Protein AF-A0A7V3EH70-F1 (afdb_monomer_lite)

Foldseek 3Di:
DAQAALVVCCVPDPDQLVSLVVLLVCCVVPNQPVSCRNHVHDSVVSVQSNVLCVVPNSVSSDDDDPPPPDDPPDDDPVLLVQLVVVVVVCVVVVHDDDLVVSCVVVVDPDDSVNSVVSVVD

Radius of gyration: 23.82 Å; chains: 1; bounding box: 52×34×52 Å

Structure (mmCIF, N/CA/C/O backbone):
data_AF-A0A7V3EH70-F1
#
_entry.id   AF-A0A7V3EH70-F1
#
loop_
_atom_site.group_PDB
_atom_site.id
_atom_site.type_symbol
_atom_site.label_atom_id
_atom_site.label_alt_id
_atom_site.label_comp_id
_atom_site.label_asym_id
_atom_site.label_entity_id
_atom_site.label_seq_id
_atom_site.pdbx_PDB_ins_code
_atom_site.Cartn_x
_atom_site.Cartn_y
_atom_site.Cartn_z
_atom_site.occupancy
_atom_site.B_iso_or_equiv
_atom_site.auth_seq_id
_atom_site.auth_comp_id
_atom_site.auth_asym_id
_atom_site.auth_atom_id
_atom_site.pdbx_PDB_model_num
ATOM 1 N N . MET A 1 1 ? 24.824 -16.456 -17.369 1.00 60.12 1 MET A N 1
ATOM 2 C CA . MET A 1 1 ? 25.133 -15.948 -16.017 1.00 60.12 1 MET A CA 1
ATOM 3 C C . MET A 1 1 ? 24.577 -14.536 -15.915 1.00 60.12 1 MET A C 1
ATOM 5 O O . MET A 1 1 ? 24.724 -13.788 -16.873 1.00 60.12 1 MET A O 1
ATOM 9 N N . TYR A 1 2 ? 23.853 -14.206 -14.849 1.00 73.56 2 TYR A N 1
ATOM 10 C CA . TYR A 1 2 ? 23.328 -12.851 -14.653 1.00 73.56 2 TYR A CA 1
ATOM 11 C C . TYR A 1 2 ? 24.402 -11.976 -14.007 1.00 73.56 2 TYR A C 1
ATOM 13 O O . TYR A 1 2 ? 25.191 -12.483 -13.214 1.00 73.56 2 TYR A O 1
ATOM 21 N N . VAL A 1 3 ? 24.445 -10.691 -14.360 1.00 79.31 3 VAL A N 1
ATOM 22 C CA . VAL A 1 3 ? 25.463 -9.756 -13.846 1.00 79.31 3 VAL A CA 1
ATOM 23 C C . VAL A 1 3 ? 25.144 -9.359 -12.403 1.00 79.31 3 VAL A C 1
ATOM 25 O O . VAL A 1 3 ? 26.045 -9.178 -11.594 1.00 79.31 3 VAL A O 1
ATOM 28 N N . TYR A 1 4 ? 23.855 -9.287 -12.067 1.00 82.06 4 TYR A N 1
ATOM 29 C CA . TYR A 1 4 ? 23.369 -8.989 -10.723 1.00 82.06 4 TYR A CA 1
ATOM 30 C C . TYR A 1 4 ? 22.332 -10.022 -10.279 1.00 82.06 4 TYR A C 1
ATOM 32 O O . TYR A 1 4 ? 21.621 -10.598 -11.104 1.00 82.06 4 TYR A O 1
ATOM 40 N N . ASN A 1 5 ? 22.213 -10.223 -8.964 1.00 89.62 5 ASN A N 1
ATOM 41 C CA . ASN A 1 5 ? 21.146 -11.011 -8.350 1.00 89.62 5 ASN A CA 1
ATOM 42 C C . ASN A 1 5 ? 20.186 -10.080 -7.598 1.00 89.62 5 ASN A C 1
ATOM 44 O O . ASN A 1 5 ? 20.398 -9.751 -6.429 1.00 89.62 5 ASN A O 1
ATOM 48 N N . TYR A 1 6 ? 19.107 -9.674 -8.271 1.00 90.19 6 TYR A N 1
ATOM 49 C CA . TYR A 1 6 ? 18.109 -8.751 -7.723 1.00 90.19 6 TYR A CA 1
ATOM 50 C C . TYR A 1 6 ? 17.554 -9.182 -6.358 1.00 90.19 6 TYR A C 1
ATOM 52 O O . TYR A 1 6 ? 17.387 -8.353 -5.463 1.00 90.19 6 TYR A O 1
ATOM 60 N N . TYR A 1 7 ? 17.253 -10.472 -6.184 1.00 89.88 7 TYR A N 1
ATOM 61 C CA . TYR A 1 7 ? 16.634 -10.965 -4.953 1.00 89.88 7 TYR A CA 1
ATOM 62 C C . TYR A 1 7 ? 17.599 -10.914 -3.770 1.00 89.88 7 TYR A C 1
ATOM 64 O O . TYR A 1 7 ? 17.183 -10.582 -2.660 1.00 89.88 7 TYR A O 1
ATOM 72 N N . GLU A 1 8 ? 18.884 -11.185 -3.999 1.00 91.69 8 GLU A N 1
ATOM 73 C CA . GLU A 1 8 ? 19.905 -11.009 -2.970 1.00 91.69 8 GLU A CA 1
ATOM 74 C C . GLU A 1 8 ? 20.119 -9.546 -2.603 1.00 91.69 8 GLU A C 1
ATOM 76 O O . GLU A 1 8 ? 20.175 -9.244 -1.411 1.00 91.69 8 GLU A O 1
ATOM 81 N N . CYS A 1 9 ? 20.180 -8.649 -3.593 1.00 90.06 9 CYS A N 1
ATOM 82 C CA . CYS A 1 9 ? 20.280 -7.211 -3.353 1.00 90.06 9 CYS A CA 1
ATOM 83 C C . CYS A 1 9 ? 19.106 -6.734 -2.487 1.00 90.06 9 CYS A C 1
ATOM 85 O O . CYS A 1 9 ? 19.314 -6.176 -1.419 1.00 90.06 9 CYS A O 1
ATOM 87 N N . ILE A 1 10 ? 17.863 -7.063 -2.855 1.00 91.38 10 ILE A N 1
ATOM 88 C CA . ILE A 1 10 ? 16.673 -6.698 -2.067 1.00 91.38 10 ILE A CA 1
ATOM 89 C C . ILE A 1 10 ? 16.682 -7.301 -0.653 1.00 91.38 10 ILE A C 1
ATOM 91 O O . ILE A 1 10 ? 16.152 -6.688 0.276 1.00 91.38 10 ILE A O 1
ATOM 95 N N . ARG A 1 11 ? 17.236 -8.508 -0.480 1.00 89.44 11 ARG A N 1
ATOM 96 C CA . ARG A 1 11 ? 17.309 -9.182 0.823 1.00 89.44 11 ARG A CA 1
ATOM 97 C C . ARG A 1 11 ? 18.362 -8.559 1.742 1.00 89.44 11 ARG A C 1
ATOM 99 O O . ARG A 1 11 ? 18.123 -8.489 2.943 1.00 89.44 11 ARG A O 1
ATOM 106 N N . LYS A 1 12 ? 19.519 -8.171 1.195 1.00 90.25 12 LYS A N 1
ATOM 107 C CA . LYS A 1 12 ? 20.661 -7.625 1.948 1.00 90.25 12 LYS A CA 1
ATOM 108 C C . LYS A 1 12 ? 20.555 -6.111 2.166 1.00 90.25 12 LYS A C 1
ATOM 110 O O . LYS A 1 12 ? 21.076 -5.613 3.158 1.00 90.25 12 LYS A O 1
ATOM 115 N N . SER A 1 13 ? 19.886 -5.385 1.273 1.00 88.31 13 SER A N 1
ATOM 116 C CA . SER A 1 13 ? 19.777 -3.931 1.363 1.00 88.31 13 SER A CA 1
ATOM 117 C C . SER A 1 13 ? 18.877 -3.485 2.512 1.00 88.31 13 SER A C 1
ATOM 119 O O . SER A 1 13 ? 17.742 -3.946 2.657 1.00 88.31 13 SER A O 1
ATOM 121 N N . LYS A 1 14 ? 19.379 -2.520 3.291 1.00 82.94 14 LYS A N 1
ATOM 122 C CA . LYS A 1 14 ? 18.610 -1.803 4.318 1.00 82.94 14 LYS A CA 1
ATOM 123 C C . LYS A 1 14 ? 17.501 -0.963 3.686 1.00 82.94 14 LYS A C 1
ATOM 125 O O . LYS A 1 14 ? 16.387 -0.942 4.203 1.00 82.94 14 LYS A O 1
ATOM 130 N N . ASP A 1 15 ? 17.803 -0.334 2.551 1.00 86.38 15 ASP A N 1
ATOM 131 C CA . ASP A 1 15 ? 16.826 0.392 1.752 1.00 86.38 15 ASP A CA 1
ATOM 132 C C . ASP A 1 15 ? 16.539 -0.335 0.431 1.00 86.38 15 ASP A C 1
ATOM 134 O O . ASP A 1 15 ? 17.393 -0.475 -0.445 1.00 86.38 15 ASP A O 1
ATOM 138 N N . ARG A 1 16 ? 15.307 -0.834 0.295 1.00 91.06 16 ARG A N 1
ATOM 139 C CA . ARG A 1 16 ? 14.838 -1.525 -0.916 1.00 91.06 16 ARG A CA 1
ATOM 140 C C . ARG A 1 16 ? 14.433 -0.555 -2.018 1.00 91.06 16 ARG A C 1
ATOM 142 O O . ARG A 1 16 ? 14.242 -1.001 -3.149 1.00 91.06 16 ARG A O 1
ATOM 149 N N . TYR A 1 17 ? 14.238 0.719 -1.685 1.00 93.38 17 TYR A N 1
ATOM 150 C CA . TYR A 1 17 ? 13.875 1.757 -2.637 1.00 93.38 17 TYR A CA 1
ATOM 151 C C . TYR A 1 17 ? 14.984 1.948 -3.675 1.00 93.38 17 TYR A C 1
ATOM 153 O O . TYR A 1 17 ? 14.709 1.832 -4.865 1.00 93.38 17 TYR A O 1
ATOM 161 N N . GLU A 1 18 ? 16.229 2.117 -3.226 1.00 91.56 18 GLU A N 1
ATOM 162 C CA . GLU A 1 18 ? 17.412 2.315 -4.080 1.00 91.56 18 GLU A CA 1
ATOM 163 C C . GLU A 1 18 ? 17.552 1.203 -5.131 1.00 91.56 18 GLU A C 1
ATOM 165 O O . GLU A 1 18 ? 17.578 1.453 -6.333 1.00 91.56 18 GLU A O 1
ATOM 170 N N . VAL A 1 19 ? 17.478 -0.059 -4.697 1.00 93.44 19 VAL A N 1
ATOM 171 C CA . VAL A 1 19 ? 17.579 -1.221 -5.598 1.00 93.44 19 VAL A CA 1
ATOM 172 C C . VAL A 1 19 ? 16.448 -1.250 -6.638 1.00 93.44 19 VAL A C 1
ATOM 174 O O . VAL A 1 19 ? 16.622 -1.726 -7.760 1.00 93.44 19 VAL A O 1
ATOM 177 N N . ARG A 1 20 ? 15.248 -0.771 -6.284 1.00 94.69 20 ARG A N 1
ATOM 178 C CA . ARG A 1 20 ? 14.120 -0.668 -7.229 1.00 94.69 20 ARG A CA 1
ATOM 179 C C . ARG A 1 20 ? 14.290 0.502 -8.180 1.00 94.69 20 ARG A C 1
ATOM 181 O O . ARG A 1 20 ? 13.888 0.380 -9.333 1.00 94.69 20 ARG A O 1
ATOM 188 N N . TRP A 1 21 ? 14.846 1.605 -7.696 1.00 95.06 21 TRP A N 1
ATOM 189 C CA . TRP A 1 21 ? 15.135 2.781 -8.496 1.00 95.06 21 TRP A CA 1
ATOM 190 C C . TRP A 1 21 ? 16.148 2.453 -9.591 1.00 95.06 21 TRP A C 1
ATOM 192 O O . TRP A 1 21 ? 15.833 2.658 -10.760 1.00 95.06 21 TRP A O 1
ATOM 202 N N . GLU A 1 22 ? 17.279 1.835 -9.247 1.00 93.69 22 GLU A N 1
ATOM 203 C CA . GLU A 1 22 ? 18.284 1.386 -10.221 1.00 93.69 22 GLU A CA 1
ATOM 204 C C . GLU A 1 22 ? 17.681 0.453 -11.280 1.00 93.69 22 GLU A C 1
ATOM 206 O O . GLU A 1 22 ? 17.877 0.643 -12.481 1.00 93.69 22 GLU A O 1
ATOM 211 N N . LEU A 1 23 ? 16.870 -0.518 -10.840 1.00 94.94 23 LEU A N 1
ATOM 212 C CA . LEU A 1 23 ? 16.188 -1.450 -11.735 1.00 94.94 23 LEU A CA 1
ATOM 213 C C . LEU A 1 23 ? 15.269 -0.724 -12.730 1.00 94.94 23 LEU A C 1
ATOM 215 O O . LEU A 1 23 ? 15.211 -1.094 -13.903 1.00 94.94 23 LEU A O 1
ATOM 219 N N . VAL A 1 24 ? 14.507 0.268 -12.262 1.00 96.06 24 VAL A N 1
ATOM 220 C CA . VAL A 1 24 ? 13.579 1.025 -13.110 1.00 96.06 24 VAL A CA 1
ATOM 221 C C . VAL A 1 24 ? 14.329 1.971 -14.034 1.00 96.06 24 VAL A C 1
ATOM 223 O O . VAL A 1 24 ? 13.995 2.009 -15.213 1.00 96.06 24 VAL A O 1
ATOM 226 N N . ALA A 1 25 ? 15.355 2.669 -13.548 1.00 95.69 25 ALA A N 1
ATOM 227 C CA . ALA A 1 25 ? 16.185 3.549 -14.364 1.00 95.69 25 ALA A CA 1
ATOM 228 C C . ALA A 1 25 ? 16.788 2.787 -15.554 1.00 95.69 25 ALA A C 1
ATOM 230 O O . ALA A 1 25 ? 16.620 3.196 -16.702 1.00 95.69 25 ALA A O 1
ATOM 231 N N . GLU A 1 26 ? 17.368 1.608 -15.308 1.00 95.25 26 GLU A N 1
ATOM 232 C CA . GLU A 1 26 ? 17.922 0.789 -16.388 1.00 95.25 26 GLU A CA 1
ATOM 233 C C . GLU A 1 26 ? 16.835 0.206 -17.307 1.00 95.25 26 GLU A C 1
ATOM 235 O O . GLU A 1 26 ? 17.042 0.060 -18.511 1.00 95.25 26 GLU A O 1
ATOM 240 N N . ALA A 1 27 ? 15.652 -0.123 -16.777 1.00 96.25 27 ALA A N 1
ATOM 241 C CA . ALA A 1 27 ? 14.527 -0.571 -17.598 1.00 96.25 27 ALA A CA 1
ATOM 242 C C . ALA A 1 27 ? 13.951 0.529 -18.502 1.00 96.25 27 ALA A C 1
ATOM 244 O O . ALA A 1 27 ? 13.443 0.197 -19.573 1.00 96.25 27 ALA A O 1
ATOM 245 N N . LEU A 1 28 ? 14.020 1.798 -18.093 1.00 94.50 28 LEU A N 1
ATOM 246 C CA . LEU A 1 28 ? 13.602 2.940 -18.908 1.00 94.50 28 LEU A CA 1
ATOM 247 C C . LEU A 1 28 ? 14.600 3.226 -20.037 1.00 94.50 28 LEU A C 1
ATOM 249 O O . LEU A 1 28 ? 14.181 3.574 -21.134 1.00 94.50 28 LEU A O 1
ATOM 253 N N . GLU A 1 29 ? 15.896 3.028 -19.791 1.00 95.75 29 GLU A N 1
ATO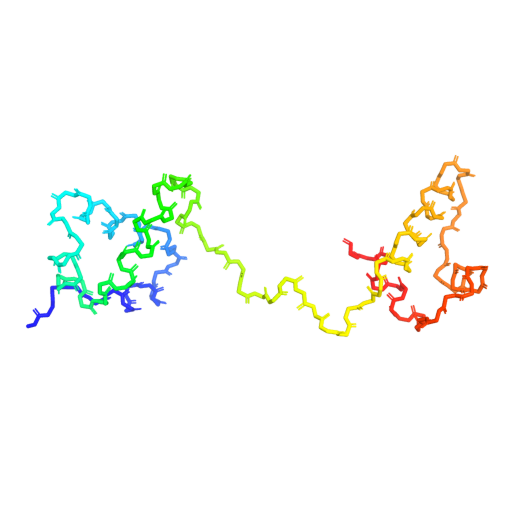M 254 C CA . GLU A 1 29 ? 16.950 3.248 -20.788 1.00 95.75 29 GLU A CA 1
ATOM 255 C C . GLU A 1 29 ? 17.058 2.090 -21.799 1.00 95.75 29 GLU A C 1
ATOM 257 O O . GLU A 1 29 ? 17.095 2.307 -23.008 1.00 95.75 29 GLU A O 1
ATOM 262 N N . LYS A 1 30 ? 17.099 0.840 -21.316 1.00 94.50 30 LYS A N 1
ATOM 263 C CA . LYS A 1 30 ? 17.432 -0.350 -22.131 1.00 94.50 30 LYS A CA 1
ATOM 264 C C . LYS A 1 30 ? 16.241 -1.263 -22.405 1.00 94.50 30 LYS A C 1
ATOM 266 O O . LYS A 1 30 ? 16.349 -2.231 -23.160 1.00 94.50 30 LYS A O 1
ATOM 271 N N . GLY A 1 31 ? 15.101 -0.989 -21.780 1.00 94.88 31 GLY A N 1
ATOM 272 C CA . GLY A 1 31 ? 13.887 -1.783 -21.896 1.00 94.88 31 GLY A CA 1
ATOM 273 C C . GLY A 1 31 ? 13.791 -2.947 -20.903 1.00 94.88 31 GLY A C 1
ATOM 274 O O . GLY A 1 31 ? 14.755 -3.436 -20.320 1.00 94.88 31 GLY A O 1
ATOM 275 N N . ILE A 1 32 ? 12.571 -3.460 -20.735 1.00 95.12 32 ILE A N 1
ATOM 276 C CA . ILE A 1 32 ? 12.214 -4.404 -19.660 1.00 95.12 32 ILE A CA 1
ATOM 277 C C . ILE A 1 32 ? 12.921 -5.769 -19.786 1.00 95.12 32 ILE A C 1
ATOM 279 O O . ILE A 1 32 ? 13.362 -6.338 -18.785 1.00 95.12 32 ILE A O 1
ATOM 283 N N . LYS A 1 33 ? 12.986 -6.348 -20.997 1.00 94.94 33 LYS A N 1
ATOM 284 C CA . LYS A 1 33 ? 13.531 -7.707 -21.204 1.00 94.94 33 LYS A CA 1
ATOM 285 C C . LYS A 1 33 ? 15.054 -7.764 -20.985 1.00 94.94 33 LYS A C 1
ATOM 287 O O . LYS A 1 33 ? 15.486 -8.678 -20.279 1.00 94.94 33 LYS A O 1
ATOM 292 N N . PRO A 1 34 ? 15.863 -6.833 -21.532 1.00 94.44 34 PRO A N 1
ATOM 293 C CA . PRO A 1 34 ? 17.296 -6.770 -21.241 1.00 94.44 34 PRO A CA 1
ATOM 294 C C . PRO A 1 34 ? 17.593 -6.592 -19.750 1.00 94.44 34 PRO A C 1
ATOM 296 O O . PRO A 1 34 ? 18.397 -7.342 -19.200 1.00 94.44 34 PRO A O 1
ATOM 299 N N . THR A 1 35 ? 16.870 -5.702 -19.068 1.00 95.25 35 THR A N 1
ATOM 300 C CA . THR A 1 35 ? 17.046 -5.471 -17.627 1.00 95.25 35 THR A CA 1
ATOM 301 C C . THR A 1 35 ? 16.720 -6.714 -16.804 1.00 95.25 35 THR A C 1
ATOM 303 O O . THR A 1 35 ? 17.489 -7.092 -15.923 1.00 95.25 35 THR A O 1
ATOM 306 N N . ALA A 1 36 ? 15.639 -7.431 -17.127 1.00 94.88 36 ALA A N 1
ATOM 307 C CA . ALA A 1 36 ? 15.306 -8.679 -16.438 1.00 94.88 36 ALA A CA 1
ATOM 308 C C . ALA A 1 36 ? 16.437 -9.720 -16.536 1.00 94.88 36 ALA A C 1
ATOM 310 O O . ALA A 1 36 ? 16.777 -10.355 -15.537 1.00 94.88 36 ALA A O 1
ATOM 311 N N . ARG A 1 37 ? 17.061 -9.842 -17.718 1.00 94.31 37 ARG A N 1
ATOM 312 C CA . ARG A 1 37 ? 18.229 -10.709 -17.927 1.00 94.31 37 ARG A CA 1
ATOM 313 C C . ARG A 1 37 ? 19.432 -10.212 -17.132 1.00 94.31 37 ARG A C 1
ATOM 315 O O . ARG A 1 37 ? 20.034 -10.997 -16.423 1.00 94.31 37 ARG A O 1
ATOM 322 N N . LYS A 1 38 ? 19.777 -8.926 -17.181 1.00 93.44 38 LYS A N 1
ATOM 323 C CA . LYS A 1 38 ? 20.957 -8.407 -16.466 1.00 93.44 38 LYS A CA 1
ATOM 324 C C . LYS A 1 38 ? 20.880 -8.638 -14.949 1.00 93.44 38 LYS A C 1
ATOM 326 O O . LYS A 1 38 ? 21.869 -9.051 -14.347 1.00 93.44 38 LYS A O 1
ATOM 331 N N . TYR A 1 39 ? 19.703 -8.417 -14.363 1.00 92.62 39 TYR A N 1
ATOM 332 C CA . TYR A 1 39 ? 19.461 -8.484 -12.918 1.00 92.62 39 TYR A CA 1
ATOM 333 C C . TYR A 1 39 ? 19.040 -9.865 -12.390 1.00 92.62 39 TYR A C 1
ATOM 335 O O . TYR A 1 39 ? 18.712 -9.993 -11.206 1.00 92.62 39 TYR A O 1
ATOM 343 N N . GLY A 1 40 ? 18.981 -10.887 -13.250 1.00 93.44 40 GLY A N 1
ATOM 344 C CA . GLY A 1 40 ? 18.567 -12.235 -12.849 1.00 93.44 40 GLY A CA 1
ATOM 345 C C . GLY A 1 40 ? 17.160 -12.290 -12.252 1.00 93.44 40 GLY A C 1
ATOM 346 O O . GLY A 1 40 ? 16.882 -13.075 -11.348 1.00 93.44 40 GLY A O 1
ATOM 347 N N . THR A 1 41 ? 16.270 -11.420 -12.729 1.00 94.12 41 THR A N 1
ATOM 348 C CA . THR A 1 41 ? 14.892 -11.283 -12.248 1.00 94.12 41 THR A CA 1
ATOM 349 C C . THR A 1 41 ? 13.900 -11.624 -13.356 1.00 94.12 41 THR A C 1
ATOM 351 O O . THR A 1 41 ? 14.254 -11.834 -14.515 1.00 94.12 41 THR A O 1
ATOM 354 N N . THR A 1 42 ? 12.616 -11.694 -13.016 1.00 94.69 42 THR A N 1
ATOM 355 C CA . THR A 1 42 ? 11.579 -11.962 -14.013 1.00 94.69 42 THR A CA 1
ATOM 356 C C . THR A 1 42 ? 11.151 -10.677 -14.717 1.00 94.69 42 THR A C 1
ATOM 358 O O . THR A 1 42 ? 11.067 -9.606 -14.111 1.00 94.69 42 THR A O 1
ATOM 361 N N . VAL A 1 43 ? 10.761 -10.795 -15.989 1.00 96.19 43 VAL A N 1
ATOM 362 C CA . VAL A 1 43 ? 10.142 -9.695 -16.756 1.00 96.19 43 VAL A CA 1
ATOM 363 C C . VAL A 1 43 ? 8.917 -9.129 -16.023 1.00 96.19 43 VAL A C 1
ATOM 365 O O . VAL A 1 43 ? 8.667 -7.926 -16.075 1.00 96.19 43 VAL A O 1
ATOM 368 N N . LYS A 1 44 ? 8.170 -9.976 -15.296 1.00 96.81 44 LYS A N 1
ATOM 369 C CA . LYS A 1 44 ? 7.008 -9.564 -14.492 1.00 96.81 44 LYS A CA 1
ATOM 370 C C . LYS A 1 44 ? 7.408 -8.617 -13.356 1.00 96.81 44 LYS A C 1
ATOM 372 O O . LYS A 1 44 ? 6.722 -7.620 -13.144 1.00 96.81 44 LYS A O 1
ATOM 377 N N . THR A 1 45 ? 8.516 -8.892 -12.666 1.00 95.44 45 THR A N 1
ATOM 378 C CA . THR A 1 45 ? 9.038 -8.043 -11.584 1.00 95.44 45 THR A CA 1
ATOM 379 C C . THR A 1 45 ? 9.441 -6.668 -12.103 1.00 95.44 45 THR A C 1
ATOM 381 O O . THR A 1 45 ? 9.009 -5.661 -11.550 1.00 95.44 45 THR A O 1
ATOM 384 N N . VAL A 1 46 ? 10.210 -6.617 -13.196 1.00 96.31 46 VAL A N 1
ATOM 385 C CA . VAL A 1 46 ? 10.635 -5.346 -13.804 1.00 96.31 46 VAL A CA 1
ATOM 386 C C . VAL A 1 46 ? 9.418 -4.551 -14.276 1.00 96.31 46 VAL A C 1
ATOM 388 O O . VAL A 1 46 ? 9.245 -3.397 -13.897 1.00 96.31 46 VAL A O 1
ATOM 391 N N . ARG A 1 47 ? 8.500 -5.194 -15.010 1.00 97.00 47 ARG A N 1
ATOM 392 C CA . ARG A 1 47 ? 7.262 -4.562 -15.488 1.00 97.00 47 ARG A CA 1
ATOM 393 C C . ARG A 1 47 ? 6.404 -4.011 -14.346 1.00 97.00 47 ARG A C 1
ATOM 395 O O . ARG A 1 47 ? 5.814 -2.949 -14.499 1.00 97.00 47 ARG A O 1
ATOM 402 N N . LYS A 1 48 ? 6.319 -4.716 -13.213 1.00 95.81 48 LYS A N 1
ATOM 403 C CA . LYS A 1 48 ? 5.594 -4.242 -12.025 1.00 95.81 48 LYS A CA 1
ATOM 404 C C . LYS A 1 48 ? 6.166 -2.917 -11.521 1.00 95.81 48 LYS A C 1
ATOM 406 O O . LYS A 1 48 ? 5.394 -1.999 -11.259 1.00 95.81 48 LYS A O 1
ATOM 411 N N . TRP A 1 49 ? 7.484 -2.833 -11.361 1.00 96.31 49 TRP A N 1
ATOM 412 C CA . TRP A 1 49 ? 8.126 -1.635 -10.823 1.00 96.31 49 TRP A CA 1
ATOM 413 C C . TRP A 1 49 ? 8.079 -0.462 -11.795 1.00 96.31 49 TRP A C 1
ATOM 415 O O . TRP A 1 49 ? 7.758 0.639 -11.365 1.00 96.31 49 TRP A O 1
ATOM 425 N N . VAL A 1 50 ? 8.277 -0.711 -13.093 1.00 96.50 50 VAL A N 1
ATOM 426 C CA . VAL A 1 50 ? 8.119 0.317 -14.135 1.00 96.50 50 VAL A CA 1
ATOM 427 C C . VAL A 1 50 ? 6.701 0.893 -14.118 1.00 96.50 50 VAL A C 1
ATOM 429 O O . VAL A 1 50 ? 6.547 2.098 -13.986 1.00 96.50 50 VAL A O 1
ATOM 432 N N . ARG A 1 51 ? 5.660 0.048 -14.113 1.00 96.56 51 ARG A N 1
ATOM 433 C CA . ARG A 1 51 ? 4.261 0.517 -14.057 1.00 96.56 51 ARG A CA 1
ATOM 434 C C . ARG A 1 51 ? 3.957 1.357 -12.819 1.00 96.56 51 ARG A C 1
ATOM 436 O O . ARG A 1 51 ? 3.248 2.352 -12.904 1.00 96.56 51 ARG A O 1
ATOM 443 N N . ARG A 1 52 ? 4.473 0.950 -11.656 1.00 96.31 52 ARG A N 1
ATOM 444 C CA . ARG A 1 52 ? 4.307 1.723 -10.417 1.00 96.31 52 ARG A CA 1
ATOM 445 C C . ARG A 1 52 ? 5.020 3.068 -10.487 1.00 96.31 52 ARG A C 1
ATOM 447 O O . ARG A 1 52 ? 4.469 4.066 -10.039 1.00 96.31 52 ARG A O 1
ATOM 454 N N . TYR A 1 53 ? 6.213 3.096 -11.069 1.00 95.88 53 TYR A N 1
ATOM 455 C CA . TYR A 1 53 ? 6.945 4.333 -11.290 1.00 95.88 53 TYR A CA 1
ATOM 456 C C . TY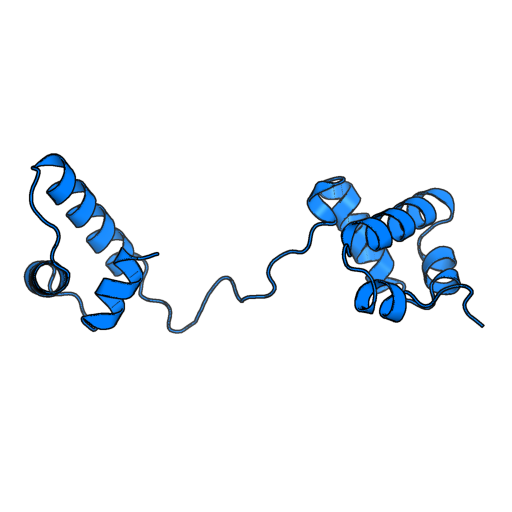R A 1 53 ? 6.249 5.252 -12.301 1.00 95.88 53 TYR A C 1
ATOM 458 O O . TYR A 1 53 ? 6.216 6.459 -12.114 1.00 95.88 53 TYR A O 1
ATOM 466 N N . GLU A 1 54 ? 5.653 4.719 -13.360 1.00 94.88 54 GLU A N 1
ATOM 467 C CA . GLU A 1 54 ? 4.893 5.530 -14.318 1.00 94.88 54 GLU A CA 1
ATOM 468 C C . GLU A 1 54 ? 3.654 6.165 -13.673 1.00 94.88 54 GLU A C 1
ATOM 470 O O . GLU A 1 54 ? 3.374 7.333 -13.929 1.00 94.88 54 GLU A O 1
ATOM 475 N N . ALA A 1 55 ? 2.960 5.429 -12.798 1.00 96.19 55 ALA A N 1
ATOM 476 C CA . ALA A 1 55 ? 1.757 5.907 -12.119 1.00 96.19 55 ALA A CA 1
ATOM 477 C C . ALA A 1 55 ? 2.045 6.927 -11.001 1.00 96.19 55 ALA A C 1
ATOM 479 O O . ALA A 1 55 ? 1.371 7.947 -10.904 1.00 96.19 55 ALA A O 1
ATOM 480 N N . GLU A 1 56 ? 3.038 6.658 -10.150 1.00 94.38 56 GLU A N 1
ATOM 481 C CA . GLU A 1 56 ? 3.252 7.390 -8.889 1.00 94.38 56 GLU A CA 1
ATOM 482 C C . GLU A 1 56 ? 4.675 7.971 -8.763 1.00 94.38 56 GLU A C 1
ATOM 484 O O . GLU A 1 56 ? 5.066 8.493 -7.714 1.00 94.38 56 GLU A O 1
ATOM 489 N N . ARG A 1 57 ? 5.493 7.876 -9.820 1.00 93.88 57 ARG A N 1
ATOM 490 C CA . ARG A 1 57 ? 6.909 8.285 -9.836 1.00 93.88 57 ARG A CA 1
ATOM 491 C C . ARG A 1 57 ? 7.677 7.636 -8.684 1.00 93.88 57 ARG A C 1
ATOM 493 O O . ARG A 1 57 ? 7.616 6.422 -8.488 1.00 93.88 57 ARG A O 1
ATOM 500 N N . LYS A 1 58 ? 8.428 8.431 -7.920 1.00 91.31 58 LYS A N 1
ATOM 501 C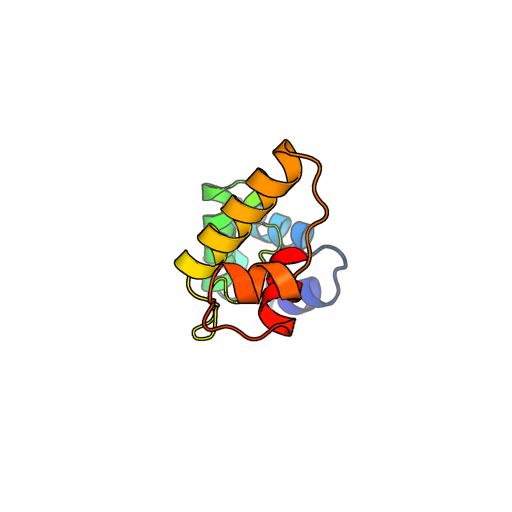 CA . LYS A 1 58 ? 9.237 7.950 -6.793 1.00 91.31 58 LYS A CA 1
ATOM 502 C C . LYS A 1 58 ? 8.372 7.303 -5.700 1.00 91.31 58 LYS A C 1
ATOM 504 O O . LYS A 1 58 ? 8.794 6.309 -5.117 1.00 91.31 58 LYS A O 1
ATOM 509 N N . ALA A 1 59 ? 7.147 7.781 -5.466 1.00 91.75 59 ALA A N 1
ATOM 510 C CA . ALA A 1 59 ? 6.276 7.213 -4.432 1.00 91.75 59 ALA A CA 1
ATOM 511 C C . ALA A 1 59 ? 5.924 5.738 -4.712 1.00 91.75 59 ALA A C 1
ATOM 513 O O . ALA A 1 59 ? 5.947 4.913 -3.799 1.00 91.75 59 ALA A O 1
ATOM 514 N N . GLY A 1 60 ? 5.752 5.364 -5.984 1.00 91.38 60 GLY A N 1
ATOM 515 C CA . GLY A 1 60 ? 5.392 3.997 -6.381 1.00 91.38 60 GLY A CA 1
ATOM 516 C C . GLY A 1 60 ? 6.458 2.928 -6.099 1.00 91.38 60 GLY A C 1
ATOM 517 O O . GLY A 1 60 ? 6.164 1.726 -6.124 1.00 91.38 60 GLY A O 1
ATOM 518 N N . LEU A 1 61 ? 7.704 3.328 -5.822 1.00 93.81 61 LEU A N 1
ATOM 519 C CA . LEU A 1 61 ? 8.805 2.408 -5.501 1.00 93.81 61 LEU A CA 1
ATOM 520 C C . LEU A 1 61 ? 8.909 2.088 -4.004 1.00 93.81 61 LEU A C 1
ATOM 522 O O . LEU A 1 61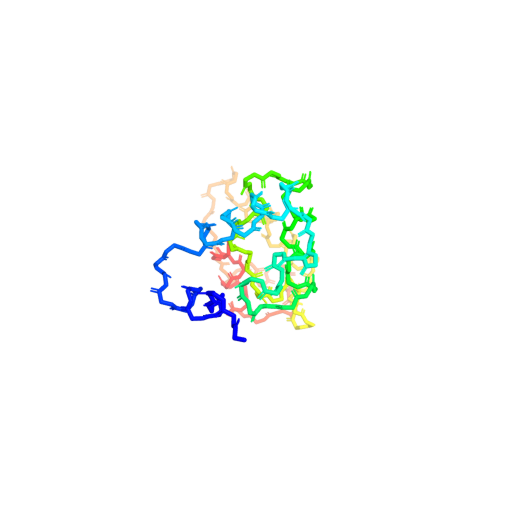 ? 9.617 1.146 -3.615 1.00 93.81 61 LEU A O 1
ATOM 526 N N . GLN A 1 62 ? 8.182 2.828 -3.166 1.00 92.31 62 GLN A N 1
ATOM 527 C CA . GLN A 1 62 ? 8.129 2.575 -1.733 1.00 92.31 62 GLN A CA 1
ATOM 528 C C . GLN A 1 62 ? 7.486 1.214 -1.426 1.00 92.31 62 GLN A C 1
ATOM 530 O O . GLN A 1 62 ? 6.722 0.634 -2.209 1.00 92.31 62 GLN A O 1
ATOM 535 N N . GLU A 1 63 ? 7.847 0.645 -0.274 1.00 88.19 63 GLU A N 1
ATOM 536 C CA . GLU A 1 63 ? 7.228 -0.594 0.185 1.00 88.19 63 GLU A CA 1
ATOM 537 C C . GLU A 1 63 ? 5.772 -0.319 0.573 1.00 88.19 63 GLU A C 1
ATOM 539 O O . GLU A 1 63 ? 5.489 0.475 1.464 1.00 88.19 63 GLU A O 1
ATOM 544 N N . VAL A 1 64 ? 4.847 -1.018 -0.079 1.00 85.75 64 VAL A N 1
ATOM 545 C CA . VAL A 1 64 ? 3.433 -0.999 0.302 1.00 85.75 64 VAL A CA 1
ATOM 546 C C . VAL A 1 64 ? 3.180 -2.148 1.268 1.00 85.75 64 VAL A C 1
ATOM 548 O O . VAL A 1 64 ? 3.671 -3.265 1.059 1.00 85.75 64 VAL A O 1
ATOM 551 N N . SER A 1 65 ? 2.396 -1.881 2.313 1.00 84.75 65 SER A N 1
ATOM 552 C CA . SER A 1 65 ? 1.945 -2.911 3.246 1.00 84.75 65 SER A CA 1
ATOM 553 C C . SER A 1 65 ? 1.301 -4.075 2.491 1.00 84.75 65 SER A C 1
ATOM 555 O O . SER A 1 65 ? 0.433 -3.886 1.644 1.00 84.75 65 SER A O 1
ATOM 557 N N . ARG A 1 66 ? 1.730 -5.298 2.809 1.00 83.50 66 ARG A N 1
ATOM 558 C CA . ARG A 1 66 ? 1.152 -6.536 2.256 1.00 83.50 66 ARG A CA 1
ATOM 559 C C . ARG A 1 66 ? -0.017 -7.049 3.091 1.00 83.50 66 ARG A C 1
ATOM 561 O O . ARG A 1 66 ? -0.583 -8.092 2.774 1.00 83.50 66 ARG A O 1
ATOM 568 N N . ARG A 1 67 ? -0.334 -6.365 4.195 1.00 83.12 67 ARG A N 1
ATOM 569 C CA . ARG A 1 67 ? -1.436 -6.755 5.066 1.00 83.12 67 ARG A CA 1
ATOM 570 C C . ARG A 1 67 ? -2.743 -6.612 4.281 1.00 83.12 67 ARG A C 1
ATOM 572 O O . ARG A 1 67 ? -2.924 -5.584 3.631 1.00 83.12 67 ARG A O 1
ATOM 579 N N . PRO A 1 68 ? -3.654 -7.596 4.345 1.00 83.06 68 PRO A N 1
ATOM 580 C CA . PRO A 1 68 ? -4.959 -7.453 3.719 1.00 83.06 68 PRO A CA 1
ATOM 581 C C . PRO A 1 68 ? -5.652 -6.191 4.246 1.00 83.06 68 PRO A C 1
ATOM 583 O O . PRO A 1 68 ? -5.733 -5.983 5.458 1.00 83.06 68 PRO A O 1
ATOM 586 N N . HIS A 1 69 ? -6.145 -5.357 3.327 1.00 80.44 69 HIS A N 1
ATOM 587 C CA . HI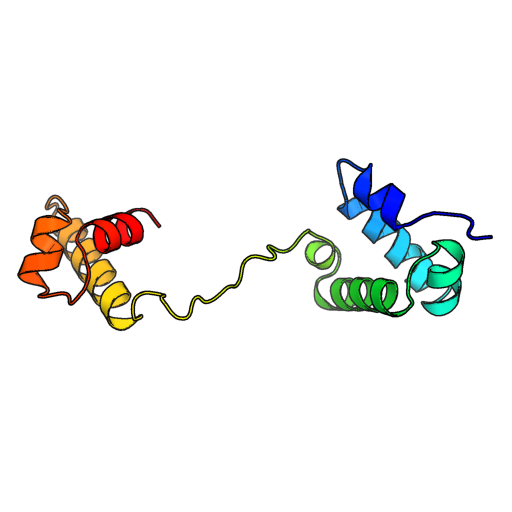S A 1 69 ? -6.884 -4.135 3.663 1.00 80.44 69 HIS A CA 1
ATOM 588 C C . HIS A 1 69 ? -8.243 -4.438 4.308 1.00 80.44 69 HIS A C 1
ATOM 590 O O . HIS A 1 69 ? -8.812 -3.592 4.993 1.00 80.44 69 HIS A O 1
ATOM 596 N N . THR A 1 70 ? -8.755 -5.657 4.121 1.00 78.62 70 THR A N 1
ATOM 597 C CA . THR A 1 70 ? -10.058 -6.087 4.623 1.00 78.62 70 THR A CA 1
ATOM 598 C C . THR A 1 70 ? -9.944 -7.469 5.256 1.00 78.62 70 THR A C 1
ATOM 600 O O . THR A 1 70 ? -9.246 -8.344 4.750 1.00 78.62 70 THR A O 1
ATOM 603 N N . SER A 1 71 ? -10.639 -7.667 6.375 1.00 81.25 71 SER A N 1
ATOM 604 C CA . SER A 1 71 ? -10.790 -8.970 7.024 1.00 81.25 71 SER A CA 1
ATOM 605 C C . SER A 1 71 ? -12.253 -9.402 6.929 1.00 81.25 71 SER A C 1
ATOM 607 O O . SER A 1 71 ? -13.118 -8.587 7.243 1.00 81.25 71 SER A O 1
ATOM 609 N N . PRO A 1 72 ? -12.566 -10.663 6.582 1.00 81.81 72 PRO A N 1
ATOM 610 C CA . PRO A 1 72 ? -13.941 -11.171 6.616 1.00 81.81 72 PRO A CA 1
ATOM 611 C C . PRO A 1 72 ? -14.590 -11.070 8.004 1.00 81.81 72 PRO A C 1
ATOM 613 O O . PRO A 1 72 ? -15.802 -10.956 8.123 1.00 81.81 72 PRO A O 1
ATOM 616 N N . ARG A 1 73 ? -13.773 -11.087 9.066 1.00 82.38 73 ARG A N 1
ATOM 617 C CA . ARG A 1 73 ? -14.212 -10.915 10.461 1.00 82.38 73 ARG A CA 1
ATOM 618 C C . ARG A 1 73 ? -14.125 -9.461 10.932 1.00 82.38 73 ARG A C 1
ATOM 620 O O . ARG A 1 73 ? -14.171 -9.205 12.134 1.00 82.38 73 ARG A O 1
ATOM 627 N N . ALA A 1 74 ? -13.916 -8.513 10.017 1.00 83.56 74 ALA A N 1
ATOM 628 C CA . ALA A 1 74 ? -13.917 -7.104 10.364 1.00 83.56 74 ALA A CA 1
ATOM 629 C C . ALA A 1 74 ? -15.287 -6.717 10.920 1.00 83.56 74 ALA A C 1
ATOM 631 O O . ALA A 1 74 ? -16.331 -7.112 10.402 1.00 83.56 74 ALA A O 1
ATOM 632 N N . THR A 1 75 ? -15.275 -5.923 11.985 1.00 84.81 75 THR A N 1
ATOM 633 C CA . THR A 1 75 ? -16.499 -5.365 12.545 1.00 84.81 75 THR A CA 1
ATOM 634 C C . THR A 1 75 ? -17.232 -4.556 11.479 1.00 84.81 75 THR A C 1
ATOM 636 O O . THR A 1 75 ? -16.614 -3.719 10.820 1.00 84.81 75 THR A O 1
ATOM 639 N N . SER A 1 76 ? -18.544 -4.781 11.355 1.00 88.19 76 SER A N 1
ATOM 640 C CA . SER A 1 76 ? -19.412 -4.049 10.429 1.00 88.19 76 SER A CA 1
ATOM 641 C C . SER A 1 76 ? -19.187 -2.534 10.505 1.00 88.19 76 SER A C 1
ATOM 643 O O . SER A 1 76 ? -19.083 -1.961 11.597 1.00 88.19 76 SER A O 1
ATOM 645 N N . LEU A 1 77 ? -19.152 -1.886 9.336 1.00 87.06 77 LEU A N 1
ATOM 646 C CA . LEU A 1 77 ? -18.972 -0.439 9.208 1.00 87.06 77 LEU A CA 1
ATOM 647 C C . LEU A 1 77 ? -20.006 0.338 10.023 1.00 87.06 77 LEU A C 1
ATOM 649 O O . LEU A 1 77 ? -19.646 1.297 10.693 1.00 87.06 77 LEU A O 1
ATOM 653 N N . TRP A 1 78 ? -21.257 -0.122 10.067 1.00 89.69 78 TRP A N 1
ATOM 654 C CA . TRP A 1 78 ? -22.307 0.524 10.856 1.00 89.69 78 TRP A CA 1
ATOM 655 C C . TRP A 1 78 ? -21.970 0.594 12.354 1.00 89.69 78 TRP A C 1
ATOM 657 O O . TRP A 1 78 ? -22.169 1.634 12.982 1.00 89.69 78 TRP A O 1
ATOM 667 N N . VAL A 1 79 ? -21.398 -0.474 12.926 1.00 90.06 79 VAL A N 1
ATOM 668 C CA . VAL A 1 79 ? -20.968 -0.489 14.338 1.00 90.06 79 VAL A CA 1
ATOM 669 C C . VAL A 1 79 ? -19.841 0.518 14.558 1.00 90.06 79 VAL A C 1
ATOM 671 O O . VAL A 1 79 ? -19.856 1.254 15.545 1.00 90.06 79 VAL A O 1
ATOM 674 N N . ARG A 1 80 ? -18.870 0.563 13.635 1.00 90.12 80 ARG A N 1
ATOM 675 C CA . ARG A 1 80 ? -17.749 1.512 13.685 1.00 90.12 80 ARG A CA 1
ATOM 676 C C . ARG A 1 80 ? -18.250 2.956 13.601 1.00 90.12 80 ARG A C 1
ATOM 678 O O . ARG A 1 80 ? -17.912 3.753 14.469 1.00 90.12 80 ARG A O 1
ATOM 685 N N . CYS A 1 81 ? -19.107 3.271 12.631 1.00 90.00 81 CYS A N 1
ATOM 686 C CA . CYS A 1 81 ? -19.692 4.601 12.457 1.00 90.00 81 CYS A CA 1
ATOM 687 C C . CYS A 1 81 ? -20.478 5.046 13.694 1.00 90.00 81 CYS A C 1
ATOM 689 O O . CYS A 1 81 ? -20.248 6.147 14.187 1.00 90.00 81 CYS A O 1
ATOM 691 N N . LYS A 1 82 ? -21.335 4.178 14.255 1.00 91.56 82 LYS A N 1
ATOM 692 C CA . LYS A 1 82 ? -22.072 4.491 15.489 1.00 91.56 82 LYS A CA 1
ATOM 693 C C . LYS A 1 82 ? -21.151 4.793 16.669 1.00 91.56 82 LYS A C 1
ATOM 695 O O . LYS A 1 82 ? -21.406 5.737 17.411 1.00 91.56 82 LYS A O 1
ATOM 700 N N . LEU A 1 83 ? -20.087 4.008 16.847 1.00 90.88 83 LEU A N 1
ATOM 701 C CA . LEU A 1 83 ? -19.105 4.247 17.907 1.00 90.88 83 LEU A CA 1
ATOM 702 C C . LEU A 1 83 ? -18.392 5.587 17.727 1.00 90.88 83 LEU A C 1
ATOM 704 O O . LEU A 1 83 ? -18.285 6.344 18.689 1.00 90.88 83 LEU A O 1
ATOM 708 N N . VAL A 1 84 ? -17.922 5.886 16.515 1.00 89.81 84 VAL A N 1
ATOM 709 C CA . VAL A 1 84 ? -17.214 7.139 16.213 1.00 89.81 84 VAL A CA 1
ATOM 710 C C . VAL A 1 84 ? -18.122 8.346 16.440 1.00 89.81 84 VAL A C 1
ATOM 712 O O . VAL A 1 84 ? -17.716 9.283 17.125 1.00 89.81 84 VAL A O 1
ATOM 715 N N . GLN A 1 85 ? -19.358 8.300 15.941 1.00 91.56 85 GLN A N 1
ATOM 716 C CA . GLN A 1 85 ? -20.329 9.382 16.096 1.00 91.56 85 GLN A CA 1
ATOM 717 C C . GLN A 1 85 ? -20.632 9.668 17.572 1.00 91.56 85 GLN A C 1
ATOM 719 O O . GLN A 1 85 ? -20.617 10.820 18.004 1.00 91.56 85 GLN A O 1
ATOM 724 N N . GLU A 1 86 ? -20.845 8.626 18.377 1.00 90.81 86 GLU A N 1
ATOM 725 C CA . GLU A 1 86 ? -21.128 8.800 19.802 1.00 90.81 86 GLU A CA 1
ATOM 726 C C . GLU A 1 86 ? -19.902 9.301 20.578 1.00 90.81 86 GLU A C 1
ATOM 728 O O . GLU A 1 86 ? -20.028 10.126 21.481 1.00 90.81 86 GLU A O 1
ATOM 733 N N . VAL A 1 87 ? -18.694 8.862 20.214 1.00 90.50 87 VAL A N 1
ATOM 734 C CA . VAL A 1 87 ? -17.451 9.380 20.806 1.00 90.50 87 VAL A CA 1
ATOM 735 C C . VAL A 1 87 ? -17.256 10.858 20.480 1.00 90.50 87 VAL A C 1
ATOM 737 O O . VAL A 1 87 ? -16.918 11.625 21.379 1.00 90.50 87 VAL A O 1
ATOM 740 N N . GLN A 1 88 ? -17.492 11.266 19.231 1.00 90.06 88 GLN A N 1
ATOM 741 C CA . GLN A 1 88 ? -17.443 12.672 18.822 1.00 90.06 88 GLN A CA 1
ATOM 742 C C . GLN A 1 88 ? -18.463 13.508 19.598 1.00 90.06 88 GLN A C 1
ATOM 744 O O . GLN A 1 88 ? -18.119 14.568 20.121 1.00 90.06 88 GLN A O 1
ATOM 749 N N . ARG A 1 89 ? -19.689 12.995 19.758 1.00 90.75 89 ARG A N 1
ATOM 750 C CA . ARG A 1 89 ? -20.722 13.633 20.576 1.00 90.75 89 ARG A CA 1
ATOM 751 C C . ARG A 1 89 ? -20.253 13.807 22.018 1.00 90.75 89 ARG A C 1
ATOM 753 O O . ARG A 1 89 ? -20.276 14.922 22.520 1.00 90.75 89 ARG A O 1
ATOM 760 N N . LEU A 1 90 ? -19.782 12.739 22.674 1.00 89.06 90 LEU A N 1
ATOM 761 C CA . LEU A 1 90 ? -19.277 12.785 24.055 1.00 89.06 90 LEU A CA 1
ATOM 762 C C . LEU A 1 90 ? -18.113 13.767 24.225 1.00 89.06 90 LEU A C 1
ATOM 764 O O . LEU A 1 90 ? -18.034 14.429 25.258 1.00 89.06 90 LEU A O 1
ATOM 768 N N . HIS A 1 91 ? -17.247 13.874 23.217 1.00 87.00 91 HIS A N 1
ATOM 769 C CA . HIS A 1 91 ? -16.153 14.837 23.205 1.00 87.00 91 HIS A CA 1
ATOM 770 C C . HIS A 1 91 ? -16.670 16.284 23.182 1.00 87.00 91 HIS A C 1
ATOM 772 O O . HIS A 1 91 ? -16.220 17.087 23.993 1.00 87.00 91 HIS A O 1
ATOM 778 N N . GLY A 1 92 ? -17.674 16.593 22.351 1.00 89.00 92 GLY A N 1
ATOM 779 C CA . GLY A 1 92 ? -18.273 17.933 22.272 1.00 89.00 92 GLY A CA 1
ATOM 780 C C . GLY A 1 92 ? -18.963 18.402 23.561 1.00 89.00 92 GLY A C 1
ATOM 781 O O . GLY A 1 92 ? -18.956 19.586 23.867 1.00 89.00 92 GLY A O 1
ATOM 782 N N . ILE A 1 93 ? -19.508 17.477 24.356 1.00 88.94 93 ILE A N 1
ATOM 783 C CA . ILE A 1 93 ? -20.102 17.751 25.685 1.00 88.94 93 ILE A CA 1
ATOM 784 C C . ILE A 1 93 ? -19.116 17.553 26.854 1.00 88.94 93 ILE A C 1
ATOM 786 O O . ILE A 1 93 ? -19.533 17.571 28.011 1.00 88.94 93 ILE A O 1
ATOM 790 N N . GLY A 1 94 ? -17.826 17.311 26.588 1.00 84.12 94 GLY A N 1
ATOM 791 C CA . GLY A 1 94 ? -16.794 17.161 27.624 1.00 84.12 94 GLY A CA 1
ATOM 792 C C . GLY A 1 94 ? -16.945 15.925 28.524 1.00 84.12 94 GLY A C 1
ATOM 793 O O . GLY A 1 94 ? -16.363 15.861 29.608 1.00 84.12 94 GLY A O 1
ATOM 794 N N . LYS A 1 95 ? -17.728 14.919 28.114 1.00 85.12 95 LYS A N 1
ATOM 795 C CA . LYS A 1 95 ? -17.958 13.704 28.910 1.00 85.12 95 LYS A CA 1
ATOM 796 C C . LYS A 1 95 ? -16.897 12.644 28.624 1.00 85.12 95 LYS A C 1
ATOM 798 O O . LYS A 1 95 ? -16.523 12.390 27.481 1.00 85.12 95 LYS A O 1
ATOM 803 N N . ARG A 1 96 ? -16.462 11.933 29.671 1.00 80.88 96 ARG A N 1
ATOM 804 C CA . ARG A 1 96 ? -15.513 10.816 29.532 1.00 80.88 96 ARG A CA 1
ATOM 805 C C . ARG A 1 96 ? -16.120 9.669 28.716 1.00 80.88 96 ARG A C 1
ATOM 807 O O . ARG A 1 96 ? -17.221 9.191 29.006 1.00 80.88 96 ARG A O 1
ATOM 814 N N . LYS A 1 97 ? -15.359 9.175 27.735 1.00 83.31 97 LYS A N 1
ATOM 815 C CA . LYS A 1 97 ? -15.690 7.964 26.971 1.00 83.31 97 LYS A CA 1
ATOM 816 C C . LYS A 1 97 ? -15.426 6.711 27.809 1.00 83.31 97 LYS A C 1
ATOM 818 O O . LYS A 1 97 ? -14.354 6.551 28.384 1.00 83.31 97 LYS A O 1
ATOM 823 N N . SER A 1 98 ? -16.395 5.798 27.855 1.00 88.69 98 SER A N 1
ATOM 824 C CA . SER A 1 98 ? -16.242 4.482 28.484 1.00 88.69 98 SER A CA 1
ATOM 825 C C . SER A 1 98 ? -16.725 3.400 27.531 1.00 88.69 98 SER A C 1
ATOM 827 O O . SER A 1 98 ? -17.892 3.384 27.148 1.00 88.69 98 SER A O 1
ATOM 829 N N . ALA A 1 99 ? -15.841 2.466 27.170 1.00 88.81 99 ALA A N 1
ATOM 830 C CA . ALA A 1 99 ? -16.165 1.379 26.244 1.00 88.81 99 ALA A CA 1
ATOM 831 C C . ALA A 1 99 ? -17.336 0.510 26.744 1.00 88.81 99 ALA A C 1
ATOM 833 O O . ALA A 1 99 ? -18.182 0.092 25.958 1.00 88.81 99 ALA A O 1
ATOM 834 N N . ALA A 1 100 ? -17.413 0.272 28.059 1.00 90.50 100 ALA A N 1
ATOM 835 C CA . ALA A 1 100 ? -18.491 -0.509 28.665 1.00 90.50 100 ALA A CA 1
ATOM 836 C C . ALA A 1 100 ? -19.828 0.238 28.634 1.00 90.50 100 ALA A C 1
ATOM 838 O O . ALA A 1 100 ? -20.881 -0.372 28.456 1.00 90.50 100 ALA A O 1
ATOM 839 N N . ARG A 1 101 ? -19.789 1.565 28.788 1.00 90.69 101 ARG A N 1
ATOM 840 C CA . ARG A 1 101 ? -20.966 2.424 28.661 1.00 90.69 101 ARG A CA 1
ATOM 841 C C . ARG A 1 101 ? -21.451 2.471 27.212 1.00 90.69 101 ARG A C 1
ATOM 843 O O . ARG A 1 101 ? -22.598 2.126 26.966 1.00 90.69 101 ARG A O 1
ATOM 850 N N . LEU A 1 102 ? -20.552 2.762 26.271 1.00 90.88 102 LEU A N 1
ATOM 851 C CA . LEU A 1 102 ? -20.844 2.832 24.836 1.00 90.88 102 LEU A CA 1
ATOM 852 C C . LEU A 1 102 ? -21.453 1.532 24.306 1.00 90.88 102 LEU A C 1
ATOM 854 O O . LEU A 1 102 ? -22.467 1.565 23.620 1.00 90.88 102 LEU A O 1
ATOM 858 N N . ARG A 1 103 ? -20.886 0.373 24.670 1.00 91.81 103 ARG A N 1
ATOM 859 C CA . ARG A 1 103 ? -21.439 -0.931 24.274 1.00 91.81 103 ARG A CA 1
ATOM 860 C C . ARG A 1 103 ? -22.878 -1.126 24.767 1.00 91.81 103 ARG A C 1
ATOM 862 O O . ARG A 1 103 ? -23.698 -1.638 24.010 1.00 91.81 103 ARG A O 1
ATOM 869 N N . ARG A 1 104 ? -23.165 -0.752 26.022 1.00 90.44 104 ARG A N 1
ATOM 870 C CA . ARG A 1 104 ? -24.491 -0.908 26.642 1.00 90.44 104 ARG A CA 1
ATOM 871 C C . ARG A 1 104 ? -25.516 0.055 26.046 1.00 90.44 104 ARG A C 1
ATOM 873 O O . ARG A 1 104 ? -26.574 -0.394 25.626 1.00 90.44 104 ARG A O 1
ATOM 880 N N . GLU A 1 105 ? -25.190 1.345 25.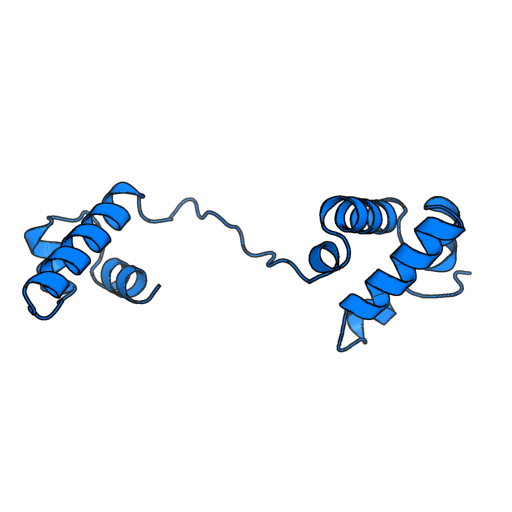974 1.00 89.88 105 GLU A N 1
ATOM 881 C CA . GLU A 1 105 ? -26.097 2.391 25.473 1.00 89.88 105 GLU A CA 1
ATOM 882 C C . GLU A 1 105 ? -26.437 2.183 23.993 1.00 89.88 105 GLU A C 1
ATOM 884 O O . GLU A 1 105 ? -27.599 2.251 23.606 1.00 89.88 105 GLU A O 1
ATOM 889 N N . LEU A 1 106 ? -25.436 1.847 23.173 1.00 87.88 106 LEU A N 1
ATOM 890 C CA . LEU A 1 106 ? -25.616 1.636 21.736 1.00 87.88 106 LEU A CA 1
ATOM 891 C C . LEU A 1 106 ? -26.090 0.215 21.378 1.00 87.88 106 LEU A C 1
ATOM 893 O O . LEU A 1 106 ? -26.247 -0.081 20.194 1.00 87.88 106 LEU A O 1
ATOM 897 N N . LYS A 1 107 ? -26.292 -0.663 22.376 1.00 90.00 107 LYS A N 1
ATOM 898 C CA . LYS A 1 107 ? -26.699 -2.075 22.224 1.00 90.00 107 LYS A CA 1
ATOM 899 C C . LYS A 1 107 ? -25.918 -2.803 21.120 1.00 90.00 107 LYS A C 1
ATOM 901 O O . LYS A 1 107 ? -26.491 -3.470 20.261 1.00 90.00 107 LYS A O 1
ATOM 906 N N . LEU A 1 108 ? -24.594 -2.634 21.108 1.00 88.81 108 LEU A N 1
ATOM 907 C CA . LEU A 1 108 ? -23.776 -3.133 20.002 1.00 88.81 108 LEU A CA 1
ATOM 908 C C . LEU A 1 108 ? -23.608 -4.660 20.081 1.00 88.81 108 LEU A C 1
ATOM 910 O O . LEU A 1 108 ? -23.235 -5.166 21.147 1.00 88.81 108 LEU A O 1
ATOM 914 N N . PRO A 1 109 ? -23.750 -5.391 18.958 1.00 89.06 109 PRO A N 1
ATOM 915 C CA . PRO A 1 109 ? -23.562 -6.842 18.894 1.00 89.06 109 PRO A CA 1
ATOM 916 C C . PRO A 1 109 ? -22.071 -7.222 18.826 1.00 89.06 109 PRO A C 1
ATOM 918 O O . PRO A 1 109 ? -21.668 -8.101 18.071 1.00 89.06 109 PRO A O 1
ATOM 921 N N . VAL A 1 110 ? -21.214 -6.523 19.576 1.00 90.50 110 VAL A N 1
ATOM 922 C CA . VAL A 1 110 ? -19.766 -6.763 19.610 1.00 90.50 110 VAL A CA 1
ATOM 923 C C . VAL A 1 110 ? -19.261 -6.878 21.041 1.00 90.50 110 VAL A C 1
ATOM 925 O O . VAL A 1 110 ? -19.842 -6.338 21.987 1.00 90.50 110 VAL A O 1
ATOM 928 N N . SER A 1 111 ? -18.148 -7.588 21.202 1.00 90.81 111 SER A N 1
ATOM 929 C CA . SER A 1 111 ? -17.509 -7.766 22.503 1.00 90.81 111 SER A CA 1
ATOM 930 C C . SER A 1 111 ? -16.906 -6.454 23.028 1.00 90.81 111 SER A C 1
ATOM 932 O O . SER A 1 111 ? -16.528 -5.565 22.262 1.00 90.81 111 SER A O 1
ATOM 934 N N . LEU A 1 112 ? -16.770 -6.330 24.351 1.00 91.31 112 LEU A N 1
ATOM 935 C CA . LEU A 1 112 ? -16.118 -5.169 24.968 1.00 91.31 112 LEU A CA 1
ATOM 936 C C . LEU A 1 112 ? -14.654 -4.977 24.504 1.00 91.31 112 LEU A C 1
ATOM 938 O O . LEU A 1 112 ? -14.283 -3.835 24.220 1.00 91.31 112 LEU A O 1
ATOM 942 N N . PRO A 1 113 ? -13.824 -6.036 24.378 1.00 91.38 113 PRO A N 1
ATOM 943 C CA . PRO A 1 113 ? -12.498 -5.927 23.767 1.00 91.38 113 PRO A CA 1
ATOM 944 C C . PRO A 1 113 ? -12.524 -5.358 22.345 1.00 91.38 113 PRO A C 1
ATOM 946 O O . PRO A 1 113 ? -11.724 -4.482 22.032 1.00 91.38 113 PRO A O 1
ATOM 949 N N . THR A 1 114 ? -13.479 -5.780 21.508 1.00 90.44 114 THR A N 1
ATOM 950 C CA . THR A 1 114 ? -13.637 -5.253 20.142 1.00 90.44 114 THR A CA 1
ATOM 951 C C . THR A 1 114 ? -13.900 -3.748 20.152 1.00 90.44 114 THR A C 1
ATOM 953 O O . THR A 1 114 ? -13.270 -3.017 19.395 1.00 90.44 114 THR A O 1
ATOM 956 N N . VAL A 1 115 ? -14.766 -3.266 21.051 1.00 90.25 115 VAL A N 1
ATOM 957 C CA . VAL A 1 115 ? -15.010 -1.823 21.217 1.00 90.25 115 VAL A CA 1
ATOM 958 C C . VAL A 1 115 ? -13.733 -1.094 21.635 1.00 90.25 115 VAL A C 1
ATOM 960 O O . VAL A 1 115 ? -13.415 -0.056 21.070 1.00 90.25 115 VAL A O 1
ATOM 963 N N . ARG A 1 116 ? -12.964 -1.631 22.592 1.00 91.19 116 ARG A N 1
ATOM 964 C CA . ARG A 1 116 ? -11.695 -1.014 23.019 1.00 91.19 116 ARG A CA 1
ATOM 965 C C . ARG A 1 116 ? -10.668 -0.945 21.891 1.00 91.19 116 ARG A C 1
ATOM 967 O O . ARG A 1 116 ? -9.984 0.064 21.796 1.00 91.19 116 ARG A O 1
ATOM 974 N N . ASN A 1 117 ? -10.571 -1.983 21.063 1.00 89.62 117 ASN A N 1
ATOM 975 C CA . ASN A 1 117 ? -9.670 -1.992 19.911 1.00 89.62 117 ASN A CA 1
ATOM 976 C C . ASN A 1 117 ? -10.076 -0.923 18.893 1.00 89.62 117 ASN A C 1
ATOM 978 O O . ASN A 1 117 ? -9.231 -0.136 18.494 1.00 89.62 117 ASN A O 1
ATOM 982 N N . ILE A 1 118 ? -11.368 -0.824 18.565 1.00 87.94 118 ILE A N 1
ATOM 983 C CA . ILE A 1 118 ? -11.887 0.214 17.657 1.00 87.94 118 ILE A CA 1
ATOM 984 C C . ILE A 1 118 ? -11.632 1.627 18.204 1.00 87.94 118 ILE A C 1
ATOM 986 O O . ILE A 1 118 ? -11.392 2.540 17.433 1.00 87.94 118 ILE A O 1
ATOM 990 N N . LEU A 1 119 ? -11.670 1.822 19.526 1.00 86.75 119 LEU A N 1
ATOM 991 C CA . LEU A 1 119 ? -11.382 3.121 20.151 1.00 86.75 119 LEU A CA 1
ATOM 992 C C . LEU A 1 119 ? -9.882 3.468 20.233 1.00 86.75 119 LEU A C 1
ATOM 994 O O . LEU A 1 119 ? -9.562 4.578 20.665 1.00 86.75 119 LEU A O 1
ATOM 998 N N . ARG A 1 120 ? -8.993 2.511 19.937 1.00 83.12 120 ARG A N 1
ATOM 999 C CA . ARG A 1 120 ? -7.528 2.672 19.922 1.00 83.12 120 ARG A CA 1
ATOM 1000 C C . ARG A 1 120 ? -6.956 2.793 18.509 1.00 83.12 120 ARG A C 1
ATOM 1002 O O . ARG A 1 120 ? -5.857 3.324 18.391 1.00 83.12 120 ARG A O 1
ATOM 1009 N N . GLU A 1 121 ? -7.645 2.223 17.514 1.00 75.19 121 GLU A N 1
ATOM 1010 C CA . GLU A 1 121 ? -7.395 2.471 16.083 1.00 75.19 121 GLU A CA 1
ATOM 1011 C C . GLU A 1 121 ? -7.458 3.974 15.781 1.00 75.19 121 GLU A C 1
ATOM 1013 O O . GLU A 1 121 ? -6.590 4.420 15.002 1.00 75.19 121 GLU A O 1
#

Secondary structure (DSSP, 8-state):
--S--HHHHHHH-S-HHHHHHHHHHHHHHH-HHHHHHHTT--HHHHHHHHHHHHHHTTGGGSPPP-S-S--TTPPPHHHHHHHHHHHHHHHHTTPPP-HHHHHHHTT-SS-HHHHHHHTT-

Sequence (121 aa):
MYVYNYYECIRKSKDRYEVRWELVAEALEKGIKPTARKYGTTVKTVRKWVRRYEAERKAGLQEVSRRPHTSPRATSLWVRCKLVQEVQRLHGIGKRKSAARLRRELKLPVSLPTVRNILRE

pLDDT: mean 89.98, std 5.55, range [60.12, 97.0]